Protein AF-A0A4V3BMP7-F1 (afdb_monomer_lite)

Foldseek 3Di:
DPPVLLVVLVVLLVVLCVVVDPVLLVVLQVLLVVLVPDPHRPAQFRKHWDFDQDPVRDTDIDIDGDGGPDPVCPPDPVSVSVNSNVSSVVSVVVVVVVVVD

pLDDT: mean 71.98, std 8.82, range [37.59, 83.0]

Radius of gyration: 14.03 Å; chains: 1; bounding box: 37×36×32 Å

Structure (mmCIF, N/CA/C/O backbone):
data_AF-A0A4V3BMP7-F1
#
_entry.id   AF-A0A4V3BMP7-F1
#
loop_
_atom_site.group_PDB
_atom_site.id
_atom_site.type_symbol
_atom_site.label_atom_id
_atom_site.label_alt_id
_atom_site.label_comp_id
_atom_site.label_asym_id
_atom_site.label_entity_id
_atom_site.label_seq_id
_atom_site.pdbx_PDB_ins_code
_atom_site.Cartn_x
_atom_site.Cartn_y
_atom_site.Cartn_z
_atom_site.occupancy
_atom_site.B_iso_or_equiv
_atom_site.auth_seq_id
_atom_site.auth_comp_id
_atom_site.auth_asym_id
_atom_site.auth_atom_id
_atom_site.pdbx_PDB_model_num
ATOM 1 N N . MET A 1 1 ? 19.133 -15.628 3.210 1.00 37.59 1 MET A N 1
ATOM 2 C CA . MET A 1 1 ? 18.661 -15.048 4.480 1.00 37.59 1 MET A CA 1
ATOM 3 C C . MET A 1 1 ? 18.394 -13.568 4.221 1.00 37.59 1 MET A C 1
ATOM 5 O O . MET A 1 1 ? 19.324 -12.790 4.269 1.00 37.59 1 MET A O 1
ATOM 9 N N . PHE A 1 2 ? 17.183 -13.221 3.769 1.00 40.72 2 PHE A N 1
ATOM 10 C CA . PHE A 1 2 ? 16.733 -11.848 3.443 1.00 40.72 2 PHE A CA 1
ATOM 11 C C . PHE A 1 2 ? 15.202 -11.788 3.596 1.00 40.72 2 PHE A C 1
ATOM 13 O O . PHE A 1 2 ? 14.479 -11.475 2.656 1.00 40.72 2 PHE A O 1
ATOM 20 N N . THR A 1 3 ? 14.696 -12.246 4.740 1.00 49.84 3 THR A N 1
ATOM 21 C CA . THR A 1 3 ? 13.250 -12.285 5.024 1.00 49.84 3 THR A CA 1
ATOM 22 C C . THR A 1 3 ? 12.817 -11.207 6.021 1.00 49.84 3 THR A C 1
ATOM 24 O O . THR A 1 3 ? 11.648 -10.865 6.030 1.00 49.84 3 THR A O 1
ATOM 27 N N . GLY A 1 4 ? 13.747 -10.591 6.767 1.00 55.72 4 GLY A N 1
ATOM 28 C CA . GLY A 1 4 ? 13.427 -9.582 7.791 1.00 55.72 4 GLY A CA 1
ATOM 29 C C . GLY A 1 4 ? 12.739 -8.322 7.253 1.00 55.72 4 GLY A C 1
ATOM 30 O O . GLY A 1 4 ? 11.652 -7.992 7.704 1.00 55.72 4 GLY A O 1
ATOM 31 N N . ASP A 1 5 ? 13.305 -7.670 6.230 1.00 61.34 5 ASP A N 1
ATOM 32 C CA . ASP A 1 5 ? 12.776 -6.387 5.729 1.00 61.34 5 ASP A CA 1
ATOM 33 C C . ASP A 1 5 ? 11.354 -6.471 5.156 1.00 61.34 5 ASP A C 1
ATOM 35 O O . ASP A 1 5 ? 10.583 -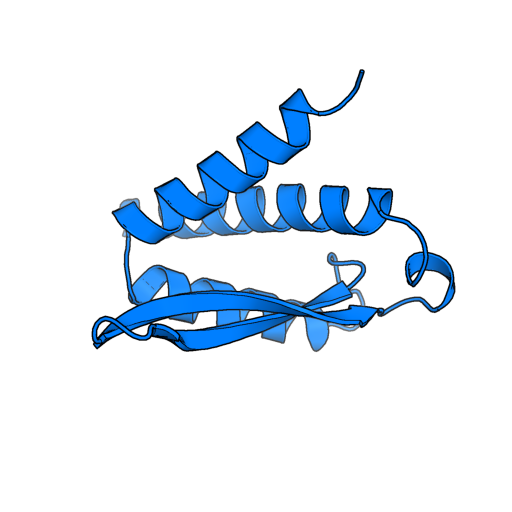5.517 5.225 1.00 61.34 5 ASP A O 1
ATOM 39 N N . ILE A 1 6 ? 10.985 -7.601 4.552 1.00 61.81 6 ILE A N 1
ATOM 40 C CA . ILE A 1 6 ? 9.663 -7.757 3.931 1.00 61.81 6 ILE A CA 1
ATOM 41 C C . ILE A 1 6 ? 8.617 -7.991 5.011 1.00 61.81 6 ILE A C 1
ATOM 43 O O . ILE A 1 6 ? 7.559 -7.367 4.981 1.00 61.81 6 ILE A O 1
ATOM 47 N N . ASP A 1 7 ? 8.924 -8.871 5.964 1.00 68.31 7 ASP A N 1
ATOM 48 C CA . ASP A 1 7 ? 8.030 -9.186 7.071 1.00 68.31 7 ASP A CA 1
ATOM 49 C C . ASP A 1 7 ? 7.780 -7.939 7.938 1.00 68.31 7 ASP A C 1
ATOM 51 O O . ASP A 1 7 ? 6.631 -7.667 8.287 1.00 68.31 7 ASP A O 1
ATOM 55 N N . ASP A 1 8 ? 8.804 -7.113 8.180 1.00 72.81 8 ASP A N 1
ATOM 56 C CA . ASP A 1 8 ? 8.670 -5.852 8.922 1.00 72.81 8 ASP A CA 1
ATOM 57 C C . ASP A 1 8 ? 7.829 -4.806 8.172 1.00 72.81 8 ASP A C 1
ATOM 59 O O . ASP A 1 8 ? 6.985 -4.132 8.775 1.00 72.81 8 ASP A O 1
ATOM 63 N N . ASN A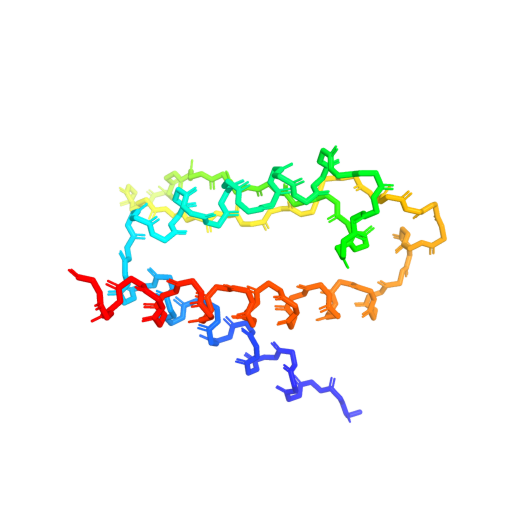 1 9 ? 7.988 -4.692 6.849 1.00 69.88 9 ASN A N 1
ATOM 64 C CA . ASN A 1 9 ? 7.179 -3.781 6.034 1.00 69.88 9 ASN A CA 1
ATOM 65 C C . ASN A 1 9 ? 5.720 -4.241 5.933 1.00 69.88 9 ASN A C 1
ATOM 67 O O . ASN A 1 9 ? 4.808 -3.429 6.092 1.00 69.88 9 ASN A O 1
ATOM 71 N N . ILE A 1 10 ? 5.477 -5.543 5.749 1.00 71.25 10 ILE A N 1
ATOM 72 C CA . ILE A 1 10 ? 4.125 -6.117 5.779 1.00 71.25 10 ILE A CA 1
ATOM 73 C C . ILE A 1 10 ? 3.492 -5.877 7.149 1.00 71.25 10 ILE A C 1
ATOM 75 O O . ILE A 1 10 ? 2.350 -5.421 7.228 1.00 71.25 10 ILE A O 1
ATOM 79 N N . PHE A 1 11 ? 4.225 -6.145 8.230 1.00 74.94 11 PHE A N 1
ATOM 80 C CA . PHE A 1 11 ? 3.736 -5.936 9.588 1.00 74.94 11 PHE A CA 1
ATOM 81 C C . PHE A 1 11 ? 3.382 -4.470 9.836 1.00 74.94 11 PHE A C 1
ATOM 83 O O . PHE A 1 11 ? 2.329 -4.167 10.397 1.00 74.94 11 PHE A O 1
ATOM 90 N N . THR A 1 12 ? 4.223 -3.553 9.366 1.00 75.56 12 THR A N 1
ATOM 91 C CA . THR A 1 12 ? 4.004 -2.109 9.463 1.00 75.56 12 THR A CA 1
ATOM 92 C C . THR A 1 12 ? 2.768 -1.669 8.685 1.00 75.56 12 THR A C 1
ATOM 94 O O . THR A 1 12 ? 1.929 -0.941 9.225 1.00 75.56 12 THR A O 1
ATOM 97 N N . LEU A 1 13 ? 2.609 -2.153 7.454 1.00 73.31 13 LEU A N 1
ATOM 98 C CA . LEU A 1 13 ? 1.464 -1.851 6.603 1.00 73.31 13 LEU A CA 1
ATOM 99 C C . LEU A 1 13 ? 0.169 -2.352 7.250 1.00 73.31 13 LEU A C 1
ATOM 101 O O . LEU A 1 13 ? -0.767 -1.576 7.431 1.00 73.31 13 LEU A O 1
ATOM 105 N N . VAL A 1 14 ? 0.151 -3.604 7.718 1.00 74.19 14 VAL A N 1
ATOM 106 C CA . VAL A 1 14 ? -0.986 -4.209 8.430 1.00 74.19 14 VAL A CA 1
ATOM 107 C C . VAL A 1 14 ? -1.303 -3.453 9.720 1.00 74.19 14 VAL A C 1
ATOM 109 O O . VAL A 1 14 ? -2.456 -3.099 9.958 1.00 74.19 14 VAL A O 1
ATOM 112 N N . LYS A 1 15 ? -0.301 -3.153 10.550 1.00 76.06 15 LYS A N 1
ATOM 113 C CA . LYS A 1 15 ? -0.485 -2.434 11.818 1.00 76.06 15 LYS A CA 1
ATOM 114 C C . LYS A 1 15 ? -1.069 -1.040 11.600 1.00 76.06 15 LYS A C 1
ATOM 116 O O . LYS A 1 15 ? -1.974 -0.637 12.328 1.00 76.06 15 LYS A O 1
ATOM 121 N N . THR A 1 16 ? -0.583 -0.324 10.590 1.00 69.75 16 THR A N 1
ATOM 122 C CA . THR A 1 16 ? -1.075 1.013 10.231 1.00 69.75 16 THR A CA 1
ATOM 123 C C . THR A 1 16 ? -2.515 0.935 9.723 1.00 69.75 16 THR A C 1
ATOM 125 O O . THR A 1 16 ? -3.366 1.727 10.129 1.00 69.75 16 THR A O 1
ATOM 128 N N . PHE A 1 17 ? -2.820 -0.090 8.926 1.00 71.94 17 PHE A N 1
ATOM 129 C CA . PHE A 1 17 ? -4.171 -0.382 8.462 1.00 71.94 17 PHE A CA 1
ATOM 130 C C . PHE A 1 17 ? -5.150 -0.632 9.614 1.00 71.94 17 PHE A C 1
ATOM 132 O O . PHE A 1 17 ? -6.236 -0.057 9.646 1.00 71.94 17 PHE A O 1
ATOM 139 N N . TYR A 1 18 ? -4.755 -1.447 10.595 1.00 71.12 18 TYR A N 1
ATOM 140 C CA . TYR A 1 18 ? -5.572 -1.725 11.778 1.00 71.12 18 TYR A CA 1
ATOM 141 C C . TYR A 1 18 ? -5.746 -0.503 12.682 1.00 71.12 18 TYR A C 1
ATOM 143 O O . TYR A 1 18 ? -6.827 -0.307 13.232 1.00 71.12 18 TYR A O 1
ATOM 151 N N . ALA A 1 19 ? -4.711 0.325 12.837 1.00 69.75 19 ALA A N 1
ATOM 152 C CA . ALA A 1 19 ? -4.758 1.493 13.714 1.00 69.75 19 ALA A CA 1
ATOM 153 C C . ALA A 1 19 ? -5.701 2.594 13.204 1.00 69.75 19 ALA A C 1
ATOM 155 O O . ALA A 1 19 ? -6.268 3.336 14.002 1.00 69.75 19 ALA A O 1
ATOM 156 N N . CYS A 1 20 ? -5.846 2.728 11.886 1.00 65.56 20 CYS A N 1
ATOM 157 C CA . CYS A 1 20 ? -6.574 3.835 11.264 1.00 65.56 20 CYS A CA 1
ATOM 158 C C . CYS A 1 20 ? -7.841 3.389 10.497 1.00 65.56 20 CYS A C 1
ATOM 160 O O . CYS A 1 20 ? -8.695 4.214 10.155 1.00 65.56 20 CYS A O 1
ATOM 162 N N . GLY A 1 21 ? -8.027 2.080 10.303 1.00 69.62 21 GLY A N 1
ATOM 163 C CA . GLY A 1 21 ? -9.276 1.469 9.859 1.00 69.62 21 GLY A CA 1
ATOM 164 C C . GLY A 1 21 ? -9.693 1.853 8.436 1.00 69.62 21 GLY A C 1
ATOM 165 O O . GLY A 1 21 ? -8.878 1.994 7.528 1.00 69.62 21 GLY A O 1
ATOM 166 N N . PHE A 1 22 ? -11.002 2.019 8.229 1.00 68.12 22 PHE A N 1
ATOM 167 C CA . PHE A 1 22 ? -11.606 2.202 6.900 1.00 68.12 22 PHE A CA 1
ATOM 168 C C . PHE A 1 22 ? -11.118 3.457 6.151 1.00 68.12 22 PHE A C 1
ATOM 170 O O . PHE A 1 22 ? -11.127 3.491 4.923 1.00 68.12 22 PHE A O 1
ATOM 177 N N . ARG A 1 23 ? -10.669 4.493 6.872 1.00 70.94 23 ARG A N 1
ATOM 178 C CA . ARG A 1 23 ? -10.131 5.721 6.260 1.00 70.94 23 ARG A CA 1
ATOM 179 C C . ARG A 1 23 ? -8.817 5.446 5.535 1.00 70.94 23 ARG A C 1
ATOM 181 O O . ARG A 1 23 ? -8.623 5.911 4.420 1.00 70.94 23 ARG A O 1
ATOM 188 N N . THR A 1 24 ? -7.968 4.616 6.127 1.00 72.44 24 THR A N 1
ATOM 189 C CA . THR A 1 24 ? -6.691 4.190 5.545 1.00 72.44 24 THR A CA 1
ATOM 190 C C . THR A 1 24 ? -6.885 3.288 4.344 1.00 72.44 24 THR A C 1
ATOM 192 O O . THR A 1 24 ? -6.113 3.382 3.398 1.00 72.44 24 THR A O 1
ATOM 195 N N . PHE A 1 25 ? -7.948 2.477 4.340 1.00 74.62 25 PHE A N 1
ATOM 196 C CA . PHE A 1 25 ? -8.341 1.713 3.158 1.00 74.62 25 PHE A CA 1
ATOM 197 C C . PHE A 1 25 ? -8.624 2.636 1.973 1.00 74.62 25 PHE A C 1
ATOM 199 O O . PHE A 1 25 ? -8.002 2.489 0.925 1.00 74.62 25 PHE A O 1
ATOM 206 N N . ALA A 1 26 ? -9.520 3.609 2.156 1.00 76.50 26 ALA A N 1
ATOM 207 C CA . ALA A 1 26 ? -9.901 4.526 1.088 1.00 76.50 26 ALA A CA 1
ATOM 208 C C . ALA A 1 26 ? -8.711 5.374 0.610 1.00 76.50 26 ALA A C 1
ATOM 210 O O . ALA A 1 26 ? -8.547 5.583 -0.590 1.00 76.50 26 ALA A O 1
ATOM 211 N N . SER A 1 27 ? -7.851 5.818 1.532 1.00 78.12 27 SER A N 1
ATOM 212 C CA . SER A 1 27 ? -6.631 6.553 1.191 1.00 78.12 27 SER A CA 1
ATOM 213 C C . SER A 1 27 ? -5.628 5.704 0.413 1.00 78.12 27 SER A C 1
ATOM 215 O O . SER A 1 27 ? -5.111 6.171 -0.595 1.00 78.12 27 SER A O 1
ATOM 217 N N . LEU A 1 28 ? -5.365 4.463 0.835 1.00 78.31 28 LEU A N 1
ATOM 218 C CA . LEU A 1 28 ? -4.431 3.574 0.139 1.00 78.31 28 LEU A CA 1
ATOM 219 C C . LEU A 1 28 ? -4.960 3.209 -1.254 1.00 78.31 28 LEU A C 1
ATOM 221 O O . LEU A 1 28 ? -4.210 3.243 -2.220 1.00 78.31 28 LEU A O 1
ATOM 225 N N . GLU A 1 29 ? -6.254 2.902 -1.376 1.00 80.88 29 GLU A N 1
ATOM 226 C CA . GLU A 1 29 ? -6.886 2.633 -2.672 1.00 80.88 29 GLU A CA 1
ATOM 227 C C . GLU A 1 29 ? -6.784 3.845 -3.609 1.00 80.88 29 GLU A C 1
ATOM 229 O O . GLU A 1 29 ? -6.483 3.690 -4.793 1.00 80.88 29 GLU A O 1
ATOM 234 N N . LYS A 1 30 ? -6.999 5.052 -3.074 1.00 81.75 30 LYS A N 1
ATOM 235 C CA . LYS A 1 30 ? -6.858 6.299 -3.823 1.00 81.75 30 LYS A CA 1
ATOM 236 C C . LYS A 1 30 ? -5.413 6.531 -4.270 1.00 81.75 30 LYS A C 1
ATOM 238 O O . LYS A 1 30 ? -5.210 6.761 -5.453 1.00 81.75 30 LYS A O 1
ATOM 243 N N . LEU A 1 31 ? -4.437 6.406 -3.369 1.00 80.00 31 LEU A N 1
ATOM 244 C CA . LEU A 1 31 ? -3.009 6.575 -3.678 1.00 80.00 31 LEU A CA 1
ATOM 245 C C . LEU A 1 31 ? -2.554 5.612 -4.771 1.00 80.00 31 LEU A C 1
ATOM 247 O O . LEU A 1 31 ? -1.924 6.015 -5.737 1.00 80.00 31 LEU A O 1
ATOM 251 N N . VAL A 1 32 ? -2.928 4.343 -4.640 1.00 81.44 32 VAL A N 1
ATOM 252 C CA . VAL A 1 32 ? -2.601 3.308 -5.620 1.00 81.44 32 VAL A CA 1
ATOM 253 C C . VAL A 1 32 ? -3.229 3.598 -6.985 1.00 81.44 32 VAL A C 1
ATOM 255 O O . VAL A 1 32 ? -2.621 3.317 -8.015 1.00 81.44 32 VAL A O 1
ATOM 258 N N . ARG A 1 33 ? -4.450 4.144 -7.012 1.00 81.31 33 ARG A N 1
ATOM 259 C CA . ARG A 1 33 ? -5.112 4.538 -8.260 1.00 81.31 33 ARG A CA 1
ATOM 260 C C . ARG A 1 33 ? -4.445 5.757 -8.890 1.00 81.31 33 ARG A C 1
ATOM 262 O O . ARG A 1 33 ? -4.188 5.732 -10.085 1.00 81.31 33 ARG A O 1
ATOM 269 N N . GLU A 1 34 ? -4.167 6.788 -8.097 1.00 81.56 34 GLU A N 1
ATOM 270 C CA . GLU A 1 34 ? -3.491 8.008 -8.552 1.00 81.56 34 GLU A CA 1
ATOM 271 C C . GLU A 1 34 ? -2.094 7.696 -9.099 1.00 81.56 34 GLU A C 1
ATOM 273 O O . GLU A 1 34 ? -1.725 8.209 -10.152 1.00 81.56 34 GLU A O 1
ATOM 278 N N . ASP A 1 35 ? -1.361 6.795 -8.443 1.00 79.75 35 ASP A N 1
ATOM 279 C CA . ASP A 1 35 ? -0.071 6.308 -8.927 1.00 79.75 35 ASP A CA 1
ATOM 280 C C . ASP A 1 35 ? -0.216 5.542 -10.250 1.00 79.75 35 ASP A C 1
ATOM 282 O O . ASP A 1 35 ? 0.471 5.842 -11.223 1.00 79.75 35 ASP A O 1
ATOM 286 N N . ALA A 1 36 ? -1.184 4.625 -10.341 1.00 77.94 36 ALA A N 1
ATOM 287 C CA . ALA A 1 36 ? -1.422 3.851 -11.558 1.00 77.94 36 ALA A CA 1
ATOM 288 C C . ALA A 1 36 ? -1.887 4.701 -12.759 1.00 77.94 36 ALA A C 1
ATOM 290 O O . ALA 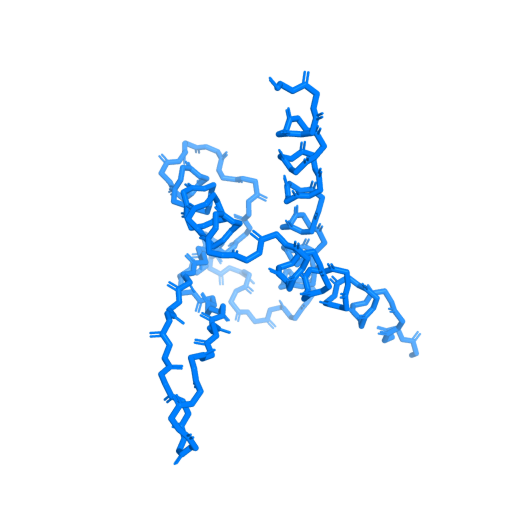A 1 36 ? -1.665 4.308 -13.908 1.00 77.94 36 ALA A O 1
ATOM 291 N N . GLU A 1 37 ? -2.556 5.829 -12.506 1.00 80.50 37 GLU A N 1
ATOM 292 C CA . GLU A 1 37 ? -2.994 6.803 -13.515 1.00 80.50 37 GLU A CA 1
ATOM 293 C C . GLU A 1 37 ? -1.911 7.846 -13.848 1.00 80.50 37 GLU A C 1
ATOM 295 O O . GLU A 1 37 ? -2.041 8.575 -14.837 1.00 80.50 37 GLU A O 1
ATOM 300 N N . SER A 1 38 ? -0.830 7.908 -13.065 1.00 77.88 38 SER A N 1
ATOM 301 C CA . SER A 1 38 ? 0.296 8.809 -13.296 1.00 77.88 38 SER A CA 1
ATOM 302 C C . SER A 1 38 ? 1.068 8.443 -14.565 1.00 77.88 38 SER A C 1
ATOM 304 O O . SER A 1 38 ? 1.217 7.280 -14.945 1.00 77.88 38 SER A O 1
ATOM 306 N N . VAL A 1 39 ? 1.623 9.466 -15.221 1.00 74.44 39 VAL A N 1
ATOM 307 C CA . VAL A 1 39 ? 2.518 9.302 -16.381 1.00 74.44 39 VAL A CA 1
ATOM 308 C C . VAL A 1 39 ? 3.834 8.628 -15.970 1.00 74.44 39 VAL A C 1
ATOM 310 O O . VAL A 1 39 ? 4.454 7.931 -16.774 1.00 74.44 39 VAL A O 1
ATOM 313 N N . SER A 1 40 ? 4.241 8.811 -14.712 1.00 75.06 40 SER A N 1
ATOM 314 C CA . SER A 1 40 ? 5.389 8.161 -14.083 1.00 75.06 40 SER A CA 1
ATOM 315 C C . SER A 1 40 ? 4.932 7.523 -12.765 1.00 75.06 40 SER A C 1
ATOM 317 O O . SER A 1 40 ? 4.933 8.219 -11.749 1.00 75.06 40 SER A O 1
ATOM 319 N N . PRO A 1 41 ? 4.481 6.256 -12.783 1.00 72.12 41 PRO A N 1
ATOM 320 C CA . PRO A 1 41 ? 4.122 5.540 -11.563 1.00 72.12 41 PRO A CA 1
ATOM 321 C C . PRO A 1 41 ? 5.383 5.253 -10.739 1.00 72.12 41 PRO A C 1
ATOM 323 O O . PRO A 1 41 ? 6.389 4.785 -11.286 1.00 72.12 41 PRO A O 1
ATOM 326 N N . ASP A 1 42 ? 5.321 5.527 -9.439 1.00 77.06 42 ASP A N 1
ATOM 327 C CA . ASP A 1 42 ? 6.366 5.168 -8.479 1.00 77.06 42 ASP A CA 1
ATOM 328 C C . ASP A 1 42 ? 6.316 3.663 -8.165 1.00 77.06 42 ASP A C 1
ATOM 330 O O . ASP A 1 42 ? 7.349 3.049 -7.875 1.00 77.06 42 ASP A O 1
ATOM 334 N N . LEU A 1 43 ? 5.135 3.037 -8.274 1.00 77.81 43 LEU A N 1
ATOM 335 C CA . LEU A 1 43 ? 4.961 1.598 -8.090 1.00 77.81 43 LEU A CA 1
ATOM 336 C C . LEU A 1 43 ? 5.228 0.833 -9.391 1.00 77.81 43 LEU A C 1
ATOM 338 O O . LEU A 1 43 ? 4.771 1.171 -10.485 1.00 77.81 43 LEU A O 1
ATOM 342 N N . LEU A 1 44 ? 5.943 -0.286 -9.274 1.00 74.06 44 LEU A N 1
ATOM 343 C CA . LEU A 1 44 ? 6.259 -1.142 -10.420 1.00 74.06 44 LEU A CA 1
ATOM 344 C C . LEU A 1 44 ? 5.057 -2.002 -10.839 1.00 74.06 44 LEU A C 1
ATOM 346 O O . LEU A 1 44 ? 4.975 -2.470 -11.985 1.00 74.06 44 LEU A O 1
ATOM 350 N N . TRP A 1 45 ? 4.123 -2.221 -9.915 1.00 74.81 45 TRP A N 1
ATOM 351 C CA . TRP A 1 45 ? 2.876 -2.940 -10.121 1.00 74.81 45 TRP A CA 1
ATOM 352 C C . TRP A 1 45 ? 1.673 -2.049 -9.846 1.00 74.81 45 TRP A C 1
ATOM 354 O O . TRP A 1 45 ? 1.641 -1.300 -8.881 1.00 74.81 45 TRP A O 1
ATOM 364 N N . GLY A 1 46 ? 0.625 -2.213 -10.648 1.00 78.38 46 GLY A N 1
ATOM 365 C CA . GLY A 1 46 ? -0.693 -1.725 -10.288 1.00 78.38 46 GLY A CA 1
ATOM 366 C C . GLY A 1 46 ? -1.213 -2.548 -9.118 1.00 78.38 46 GLY A C 1
ATOM 367 O O . GLY A 1 46 ? -1.272 -3.780 -9.194 1.00 78.38 46 GLY A O 1
ATOM 368 N N . TRP A 1 47 ? -1.622 -1.889 -8.046 1.00 79.94 47 TRP A N 1
ATOM 369 C CA . TRP A 1 47 ? -2.209 -2.543 -6.884 1.00 79.94 47 TRP A CA 1
ATOM 370 C C . TRP A 1 47 ? -3.731 -2.353 -6.878 1.00 79.94 47 TRP A C 1
ATOM 372 O O . TRP A 1 47 ? -4.281 -1.456 -7.509 1.00 79.94 47 TRP A O 1
ATO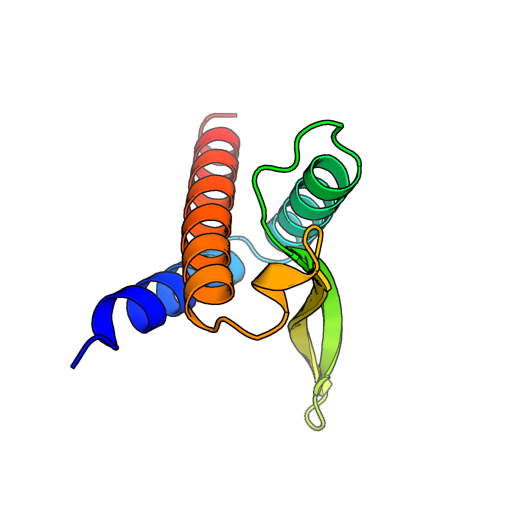M 382 N N . SER A 1 48 ? -4.454 -3.246 -6.219 1.00 78.94 48 SER A N 1
ATOM 383 C CA . SER A 1 48 ? -5.893 -3.116 -6.014 1.00 78.94 48 SER A CA 1
ATOM 384 C C . SER A 1 48 ? -6.248 -3.639 -4.639 1.00 78.94 48 SER A C 1
ATOM 386 O O . SER A 1 48 ? -5.828 -4.728 -4.240 1.00 78.94 48 SER A O 1
ATOM 388 N N . LEU A 1 49 ? -7.019 -2.843 -3.911 1.00 80.69 49 LEU A N 1
ATOM 389 C CA . LEU A 1 49 ? -7.480 -3.160 -2.575 1.00 80.69 49 LEU A CA 1
ATOM 390 C C . LEU A 1 49 ? -8.915 -3.672 -2.677 1.00 80.69 49 LEU A C 1
ATOM 392 O O . LEU A 1 49 ? -9.813 -2.960 -3.113 1.00 80.69 49 LEU A O 1
ATOM 396 N N . THR A 1 50 ? -9.142 -4.930 -2.315 1.00 77.88 50 THR A N 1
ATOM 397 C CA . THR A 1 50 ? -10.479 -5.529 -2.314 1.00 77.88 50 THR A CA 1
ATOM 398 C C . THR A 1 50 ? -10.885 -5.848 -0.887 1.00 77.88 50 THR A C 1
ATOM 400 O O . THR A 1 50 ? -10.212 -6.619 -0.205 1.00 77.88 50 THR A O 1
ATOM 403 N N . ALA A 1 51 ? -12.004 -5.291 -0.434 1.00 76.50 51 ALA A N 1
ATOM 404 C CA . ALA A 1 51 ? -12.615 -5.695 0.823 1.00 76.50 51 ALA A CA 1
ATOM 405 C C . ALA A 1 51 ? -13.417 -6.988 0.594 1.00 76.50 51 ALA A C 1
ATOM 407 O O . ALA A 1 51 ? -14.315 -7.032 -0.246 1.00 76.50 51 ALA A O 1
ATOM 408 N N . THR A 1 52 ? -13.071 -8.059 1.302 1.00 77.44 52 THR A N 1
ATOM 409 C CA . THR A 1 52 ? -13.721 -9.370 1.185 1.00 77.44 52 THR A CA 1
ATOM 410 C C . THR A 1 52 ? -14.060 -9.909 2.563 1.00 77.44 52 THR A C 1
ATOM 412 O O . THR A 1 52 ? -13.200 -9.949 3.442 1.00 77.44 52 THR A O 1
ATOM 415 N N . PHE A 1 53 ? -15.286 -10.383 2.753 1.00 77.12 53 PHE A N 1
ATOM 416 C CA . PHE A 1 53 ? -15.655 -11.080 3.981 1.00 77.12 53 PHE A CA 1
ATOM 417 C C . PHE A 1 53 ? -15.026 -12.474 4.010 1.00 77.12 53 PHE A C 1
ATOM 419 O O . PHE A 1 53 ? -15.036 -13.189 3.007 1.00 77.12 53 PHE A O 1
ATOM 426 N N . ASN A 1 54 ? -14.469 -12.858 5.157 1.00 79.06 54 ASN A N 1
ATOM 427 C CA . ASN A 1 54 ? -14.012 -14.226 5.373 1.00 79.06 54 ASN A CA 1
ATOM 428 C C . ASN A 1 54 ? -15.192 -15.154 5.720 1.00 79.06 54 ASN A C 1
ATOM 430 O O . ASN A 1 54 ? -16.320 -14.710 5.942 1.00 79.06 54 ASN A O 1
ATOM 434 N N . SER A 1 55 ? -14.928 -16.460 5.807 1.00 78.19 55 SER A N 1
ATOM 435 C CA . SER A 1 55 ? -15.929 -17.477 6.172 1.00 78.19 55 SER A CA 1
ATOM 436 C C . SER A 1 55 ? -16.537 -17.286 7.567 1.00 78.19 55 SER A C 1
ATOM 438 O O . SER A 1 55 ? -17.554 -17.893 7.879 1.00 78.19 55 SER A O 1
ATOM 440 N N . SER A 1 56 ? -15.922 -16.451 8.405 1.00 83.00 56 SER A N 1
ATOM 441 C CA . SER A 1 56 ? -16.390 -16.097 9.746 1.00 83.00 56 SER A CA 1
ATOM 442 C C . SER A 1 56 ? -17.189 -14.786 9.772 1.00 83.00 56 SER A C 1
ATOM 444 O O . SER A 1 56 ? -17.521 -14.309 10.852 1.00 83.00 56 SER A O 1
ATOM 446 N N . GLY A 1 57 ? -17.484 -14.182 8.614 1.00 70.50 57 GLY A N 1
ATOM 447 C CA . GLY A 1 57 ? -18.232 -12.924 8.518 1.00 70.50 57 GLY A CA 1
ATOM 448 C C . GLY A 1 57 ? -17.436 -11.680 8.927 1.00 70.50 57 GLY A C 1
ATOM 449 O O . GLY A 1 57 ? -18.008 -10.602 9.063 1.00 70.50 57 GLY A O 1
ATOM 450 N N . VAL A 1 58 ? -16.119 -11.801 9.110 1.00 77.06 58 VAL A N 1
ATOM 451 C CA . VAL A 1 58 ? -15.232 -10.671 9.402 1.00 77.06 58 VAL A CA 1
ATOM 452 C C . VAL A 1 58 ? -14.773 -10.054 8.087 1.00 77.06 58 VAL A C 1
ATOM 454 O O . VAL A 1 58 ? -14.330 -10.759 7.176 1.00 77.06 58 VAL A O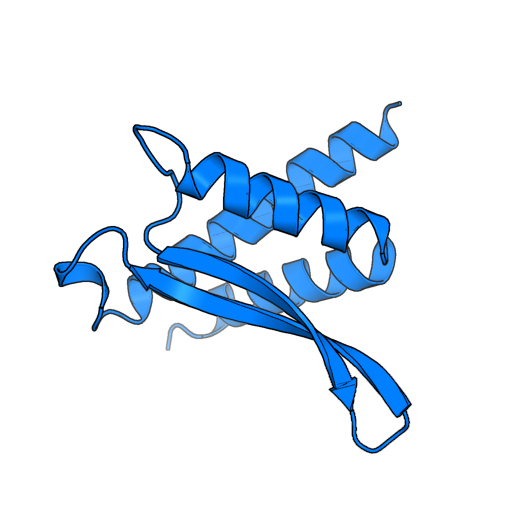 1
ATOM 457 N N . LEU A 1 59 ? -14.872 -8.729 7.989 1.00 72.38 59 LEU A N 1
ATOM 458 C CA . LEU A 1 59 ? -14.377 -7.982 6.841 1.00 72.38 59 LEU A CA 1
ATOM 459 C C . LEU A 1 59 ? -12.845 -8.031 6.817 1.00 72.38 59 LEU A C 1
ATOM 461 O O . LEU A 1 59 ? -12.183 -7.466 7.684 1.00 72.38 59 LEU A O 1
ATOM 465 N N . GLY A 1 60 ? -12.293 -8.725 5.827 1.00 73.25 60 GLY A N 1
ATOM 466 C CA . GLY A 1 60 ? -10.872 -8.730 5.521 1.00 73.25 60 GLY A CA 1
ATOM 467 C C . GLY A 1 60 ? -10.570 -7.790 4.362 1.00 73.25 60 GLY A C 1
ATOM 468 O O . GLY A 1 60 ? -11.395 -7.582 3.474 1.00 73.25 60 GLY A O 1
ATOM 469 N N . PHE A 1 61 ? -9.364 -7.243 4.345 1.00 72.81 61 PHE A N 1
ATOM 470 C CA . PHE A 1 61 ? -8.884 -6.428 3.238 1.00 72.81 61 PHE A CA 1
ATOM 471 C C . PHE A 1 61 ? -7.764 -7.180 2.535 1.00 72.81 61 PHE A C 1
ATOM 473 O O . PHE A 1 61 ? -6.821 -7.644 3.173 1.00 72.81 61 PHE A O 1
ATOM 480 N N . VAL A 1 62 ? -7.895 -7.337 1.222 1.00 75.50 62 VAL A N 1
ATOM 481 C CA . VAL A 1 62 ? -6.933 -8.055 0.394 1.00 75.50 62 VAL A CA 1
ATOM 482 C C . VAL A 1 62 ? -6.298 -7.068 -0.563 1.00 75.50 62 VAL A C 1
ATOM 484 O O . VAL A 1 62 ? -6.966 -6.510 -1.431 1.00 75.50 62 VAL A O 1
ATOM 487 N N . LEU A 1 63 ? -4.994 -6.885 -0.415 1.00 78.62 63 LEU A N 1
ATOM 488 C CA . LEU A 1 63 ? -4.171 -6.151 -1.359 1.00 78.62 63 LEU A CA 1
ATOM 489 C C . LEU A 1 63 ? -3.704 -7.124 -2.454 1.00 78.62 63 LEU A C 1
ATOM 491 O O . LEU A 1 63 ? -3.013 -8.101 -2.166 1.00 78.62 63 LEU A O 1
ATOM 495 N N . ARG A 1 64 ? -4.110 -6.894 -3.707 1.00 78.19 64 ARG A N 1
ATOM 496 C CA . ARG A 1 64 ? -3.705 -7.699 -4.870 1.00 78.19 64 ARG A CA 1
ATOM 497 C C . ARG A 1 64 ? -2.895 -6.860 -5.841 1.00 78.19 64 ARG A C 1
ATOM 499 O O . ARG A 1 64 ? -3.339 -5.796 -6.258 1.00 78.19 64 ARG A O 1
ATOM 506 N N . ALA A 1 65 ? -1.761 -7.392 -6.274 1.00 75.25 65 ALA A N 1
ATOM 507 C CA . ALA A 1 65 ? -1.090 -6.890 -7.461 1.00 75.25 65 ALA A CA 1
ATOM 508 C C . ALA A 1 65 ? -1.917 -7.293 -8.695 1.00 75.25 65 ALA A C 1
ATOM 510 O O . ALA A 1 65 ? -2.273 -8.462 -8.857 1.00 75.25 65 ALA A O 1
ATOM 511 N N . THR A 1 66 ? -2.273 -6.328 -9.537 1.00 74.00 66 THR A N 1
ATOM 512 C CA . THR A 1 66 ? -3.128 -6.529 -10.712 1.00 74.00 66 THR A CA 1
ATOM 513 C C . THR A 1 66 ? -2.298 -6.630 -11.983 1.00 74.00 66 THR A C 1
ATOM 515 O O . THR A 1 66 ? -2.151 -7.715 -12.547 1.00 74.00 66 THR A O 1
ATOM 518 N N . LYS A 1 67 ? -1.741 -5.511 -12.450 1.00 70.25 67 LYS A N 1
ATOM 519 C CA . LYS A 1 67 ? -1.039 -5.424 -13.728 1.00 70.25 67 LYS A CA 1
ATOM 520 C C . LYS A 1 67 ? 0.341 -4.808 -13.512 1.00 70.25 67 LYS A C 1
ATOM 522 O O . LYS A 1 67 ? 0.414 -3.687 -13.028 1.00 70.25 67 LYS A O 1
ATOM 527 N N . PRO A 1 68 ? 1.435 -5.502 -13.858 1.00 67.00 68 PRO A N 1
ATOM 528 C CA . PRO A 1 68 ? 2.754 -4.893 -13.784 1.00 67.00 68 PRO A CA 1
ATOM 529 C C . PRO A 1 68 ? 2.849 -3.763 -14.817 1.00 67.00 68 PRO A C 1
ATOM 531 O O . PRO A 1 68 ? 2.483 -3.968 -15.979 1.00 67.00 68 PRO A O 1
ATOM 534 N N . HIS A 1 69 ? 3.345 -2.593 -14.408 1.00 68.31 69 HIS A N 1
ATOM 535 C CA . HIS A 1 69 ? 3.569 -1.459 -15.312 1.00 68.31 69 HIS A CA 1
ATOM 536 C C . HIS A 1 69 ? 4.703 -1.759 -16.307 1.00 68.31 69 HIS A C 1
ATOM 538 O O . HIS A 1 69 ? 4.702 -1.256 -17.428 1.00 68.31 69 HIS A O 1
ATOM 544 N N . CYS A 1 70 ? 5.620 -2.668 -15.949 1.00 65.81 70 CYS A N 1
ATOM 545 C CA . CYS A 1 70 ? 6.683 -3.157 -16.824 1.00 65.81 70 CYS A CA 1
ATOM 546 C C . CYS A 1 70 ? 6.646 -4.688 -16.986 1.00 65.81 70 CYS A C 1
ATOM 548 O O . CYS A 1 70 ? 6.584 -5.442 -16.013 1.00 65.81 70 CYS A O 1
ATOM 550 N N . ALA A 1 71 ? 6.743 -5.177 -18.229 1.00 59.41 71 ALA A N 1
ATOM 551 C CA . ALA A 1 71 ? 6.698 -6.610 -18.547 1.00 59.41 71 ALA A CA 1
ATOM 552 C C . ALA A 1 71 ? 7.838 -7.422 -17.897 1.00 59.41 71 ALA A C 1
ATOM 554 O O . ALA A 1 71 ? 7.651 -8.598 -17.583 1.00 59.41 71 ALA A O 1
ATOM 555 N N . LEU A 1 72 ? 8.993 -6.790 -17.650 1.00 59.62 72 LEU A N 1
ATOM 556 C CA . LEU A 1 72 ? 10.153 -7.410 -16.997 1.00 59.62 72 LEU A CA 1
ATOM 557 C C . LEU A 1 72 ? 9.934 -7.629 -15.490 1.00 59.62 72 LEU A C 1
ATOM 559 O O . LEU A 1 72 ? 10.508 -8.549 -14.909 1.00 59.62 72 LEU A O 1
ATOM 563 N N . CYS A 1 73 ? 9.059 -6.840 -14.861 1.00 59.47 73 CYS A N 1
ATOM 564 C CA . CYS A 1 73 ? 8.751 -6.946 -13.434 1.00 59.47 73 CYS A CA 1
ATOM 565 C C . CYS A 1 73 ? 7.884 -8.172 -13.107 1.00 59.47 73 CYS A C 1
ATOM 567 O O . CYS A 1 73 ? 7.899 -8.636 -11.971 1.00 59.47 73 CYS A O 1
ATOM 569 N N . ARG A 1 74 ? 7.202 -8.764 -14.103 1.00 58.91 74 ARG A N 1
ATOM 570 C CA . ARG A 1 74 ? 6.245 -9.879 -13.949 1.00 58.91 74 ARG A CA 1
ATOM 571 C C . ARG A 1 74 ? 6.795 -11.104 -13.198 1.00 58.91 74 ARG A C 1
ATOM 573 O O . ARG A 1 74 ? 6.013 -11.831 -12.595 1.00 58.91 74 ARG A O 1
ATOM 580 N N . TYR A 1 75 ? 8.107 -11.342 -13.226 1.00 58.28 75 TYR A N 1
ATOM 581 C CA . TYR A 1 75 ? 8.727 -12.546 -12.652 1.00 58.28 75 TYR A CA 1
ATOM 582 C C . TYR A 1 75 ? 9.657 -12.272 -11.458 1.00 58.28 75 TYR A C 1
ATOM 584 O O . TYR A 1 75 ? 10.245 -13.207 -10.915 1.00 58.28 75 TYR A O 1
ATOM 592 N N . SER A 1 76 ? 9.793 -11.016 -11.015 1.00 64.88 76 SER A N 1
ATOM 593 C CA . SER A 1 76 ? 10.716 -10.657 -9.934 1.00 64.88 76 SER A CA 1
ATOM 594 C C . SER A 1 76 ? 9.986 -10.449 -8.609 1.00 64.88 76 SER A C 1
ATOM 596 O O . SER A 1 76 ? 9.318 -9.443 -8.392 1.00 64.88 76 SER A O 1
ATOM 598 N N . ARG A 1 77 ? 10.185 -11.356 -7.645 1.00 67.12 77 ARG A N 1
ATOM 599 C CA . ARG A 1 77 ? 9.708 -11.136 -6.263 1.00 67.12 77 ARG A CA 1
ATOM 600 C C . ARG A 1 77 ? 10.319 -9.887 -5.618 1.00 67.12 77 ARG A C 1
ATOM 602 O O . ARG A 1 77 ? 9.701 -9.297 -4.744 1.00 67.12 77 ARG A O 1
ATOM 609 N N . LYS A 1 78 ? 11.501 -9.450 -6.068 1.00 71.25 78 LYS A N 1
ATOM 610 C CA . LYS A 1 78 ? 12.165 -8.253 -5.533 1.00 71.25 78 LYS A CA 1
ATOM 611 C C . LYS A 1 78 ? 11.400 -6.966 -5.842 1.00 71.25 78 LYS A C 1
ATOM 613 O O . LYS A 1 78 ? 11.424 -6.063 -5.021 1.00 71.25 78 LYS A O 1
ATOM 618 N N . THR A 1 79 ? 10.704 -6.897 -6.981 1.00 73.38 79 THR A N 1
ATOM 619 C CA . THR A 1 79 ? 9.909 -5.708 -7.335 1.00 73.38 79 THR A CA 1
ATOM 620 C C . THR A 1 79 ? 8.654 -5.594 -6.480 1.00 73.38 79 THR A C 1
ATOM 622 O O . THR A 1 79 ? 8.295 -4.499 -6.088 1.00 73.38 79 THR A O 1
ATOM 625 N N . LEU A 1 80 ? 8.037 -6.725 -6.114 1.00 71.00 80 LEU A N 1
ATOM 626 C CA . LEU A 1 80 ? 6.901 -6.724 -5.186 1.00 71.00 80 LEU A CA 1
ATOM 627 C C . LEU A 1 80 ? 7.314 -6.261 -3.786 1.00 71.00 80 LEU A C 1
ATOM 629 O O . LEU A 1 80 ? 6.561 -5.560 -3.128 1.00 71.00 80 LEU A O 1
ATOM 633 N N . ASN A 1 81 ? 8.512 -6.638 -3.338 1.00 74.25 81 ASN A N 1
ATOM 634 C CA . ASN A 1 81 ? 9.019 -6.205 -2.038 1.00 74.25 81 ASN A CA 1
ATOM 635 C C . ASN A 1 81 ? 9.308 -4.704 -2.005 1.00 74.25 81 ASN A C 1
ATOM 637 O O . ASN A 1 81 ? 8.957 -4.054 -1.029 1.00 74.25 81 ASN A O 1
ATOM 641 N N . ALA A 1 82 ? 9.917 -4.172 -3.070 1.00 76.25 82 ALA A N 1
ATOM 642 C CA . ALA A 1 82 ? 10.141 -2.736 -3.209 1.00 76.25 82 ALA A CA 1
ATOM 643 C C . ALA A 1 82 ? 8.809 -1.973 -3.164 1.00 76.25 82 ALA A C 1
ATOM 645 O O . ALA A 1 82 ? 8.665 -1.064 -2.356 1.00 76.25 82 ALA A O 1
ATOM 646 N N . ASP A 1 83 ? 7.811 -2.431 -3.924 1.00 79.00 83 ASP A 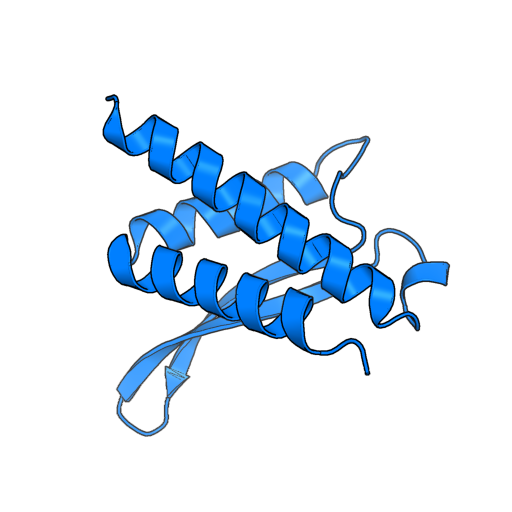N 1
ATOM 647 C CA . ASP A 1 83 ? 6.470 -1.845 -3.905 1.00 79.00 83 ASP A CA 1
ATOM 648 C C . ASP A 1 83 ? 5.827 -1.901 -2.508 1.00 79.00 83 ASP A C 1
ATOM 650 O O . ASP A 1 83 ? 5.200 -0.937 -2.089 1.00 79.00 83 ASP A O 1
ATOM 654 N N . ILE A 1 84 ? 5.985 -2.997 -1.754 1.00 76.19 84 ILE A N 1
ATOM 655 C CA . ILE A 1 84 ? 5.459 -3.098 -0.380 1.00 76.19 84 ILE A CA 1
ATOM 656 C C . ILE A 1 84 ? 6.131 -2.079 0.553 1.00 76.19 84 ILE A C 1
ATOM 658 O O . ILE A 1 84 ? 5.441 -1.469 1.372 1.00 76.19 84 ILE A O 1
ATOM 662 N N . SER A 1 85 ? 7.447 -1.873 0.438 1.00 79.50 85 SER A N 1
ATOM 663 C CA . SER A 1 85 ? 8.153 -0.835 1.203 1.00 79.50 85 SER A CA 1
ATOM 664 C C . SER A 1 85 ? 7.650 0.562 0.832 1.00 79.50 85 SER A C 1
ATOM 666 O O . SER A 1 85 ? 7.273 1.320 1.722 1.00 79.50 85 SER A O 1
ATOM 668 N N . THR A 1 86 ? 7.536 0.868 -0.464 1.00 82.06 86 THR A N 1
ATOM 669 C CA . THR A 1 86 ? 7.014 2.153 -0.953 1.00 82.06 86 THR A CA 1
ATOM 670 C C . THR A 1 86 ? 5.577 2.394 -0.489 1.00 82.06 86 THR A C 1
ATOM 672 O O . THR A 1 86 ? 5.264 3.466 0.019 1.00 82.06 86 THR A O 1
ATOM 675 N N . LEU A 1 87 ? 4.705 1.383 -0.563 1.00 80.50 87 LEU A N 1
ATOM 676 C CA . LEU A 1 87 ? 3.331 1.474 -0.059 1.00 80.50 87 LEU A CA 1
ATOM 677 C C . LEU A 1 87 ? 3.291 1.754 1.446 1.00 80.50 87 LEU A C 1
ATOM 679 O O . LEU A 1 87 ? 2.459 2.541 1.898 1.00 80.50 87 LEU A O 1
ATOM 683 N N . SER A 1 88 ? 4.174 1.124 2.223 1.00 78.38 88 SER A N 1
ATOM 684 C CA . SER A 1 88 ? 4.287 1.366 3.663 1.00 78.38 88 SER A CA 1
ATOM 685 C C . SER A 1 88 ? 4.705 2.813 3.951 1.00 78.38 88 SER A C 1
ATOM 687 O O . SER A 1 88 ? 4.070 3.479 4.769 1.00 78.38 88 SER A O 1
ATOM 689 N N . GLU A 1 89 ? 5.704 3.335 3.234 1.00 80.19 89 GLU A N 1
ATOM 690 C CA . GLU A 1 89 ? 6.161 4.725 3.364 1.00 80.19 89 GLU A CA 1
ATOM 691 C C . GLU A 1 89 ? 5.075 5.734 2.968 1.00 80.19 89 GLU A C 1
ATOM 693 O O . GLU A 1 89 ? 4.765 6.641 3.743 1.00 80.19 89 GLU A O 1
ATOM 698 N N . MET A 1 90 ? 4.429 5.549 1.812 1.00 77.69 90 MET A N 1
ATOM 699 C CA . MET A 1 90 ? 3.331 6.412 1.355 1.00 77.69 90 MET A CA 1
ATOM 700 C C . MET A 1 90 ? 2.180 6.437 2.366 1.00 77.69 90 MET A C 1
ATOM 702 O O . MET A 1 90 ? 1.622 7.497 2.662 1.00 77.69 90 MET A O 1
ATOM 706 N N . LEU A 1 91 ? 1.841 5.277 2.938 1.00 77.69 91 LEU A N 1
ATOM 707 C CA . LEU A 1 91 ? 0.792 5.164 3.944 1.00 77.69 91 LEU A CA 1
ATOM 708 C C . LEU A 1 91 ? 1.171 5.879 5.246 1.00 77.69 91 LEU A C 1
ATOM 710 O O . LEU A 1 91 ? 0.338 6.578 5.822 1.00 77.69 91 LEU A O 1
ATOM 714 N N . GLN A 1 92 ? 2.412 5.721 5.712 1.00 76.56 92 GLN A N 1
ATOM 715 C CA . GLN A 1 92 ? 2.900 6.395 6.914 1.00 76.56 92 GLN A CA 1
ATOM 716 C C . GLN A 1 92 ? 2.913 7.913 6.751 1.00 76.56 92 GLN A C 1
ATOM 718 O O . GLN A 1 92 ? 2.434 8.611 7.643 1.00 76.56 92 GLN A O 1
ATOM 723 N N . LEU A 1 93 ? 3.398 8.419 5.613 1.00 77.25 93 LEU A N 1
ATOM 724 C CA . LEU A 1 93 ? 3.390 9.849 5.297 1.00 77.25 93 LEU A CA 1
ATOM 725 C C . LEU A 1 93 ? 1.963 10.403 5.279 1.00 77.25 93 LEU A C 1
ATOM 727 O O . LEU A 1 93 ? 1.687 11.446 5.872 1.00 77.25 93 LEU A O 1
ATOM 731 N N . HIS A 1 94 ? 1.030 9.677 4.663 1.00 74.06 94 HIS A N 1
ATOM 732 C CA . HIS A 1 94 ? -0.367 10.093 4.604 1.00 74.06 94 HIS A CA 1
ATOM 733 C C . HIS A 1 94 ? -1.047 10.075 5.985 1.00 74.06 94 HIS A C 1
ATOM 735 O O . HIS A 1 94 ? -1.781 10.999 6.328 1.00 74.06 94 HIS A O 1
ATOM 741 N N . VAL A 1 95 ? -0.791 9.053 6.810 1.00 69.69 95 VAL A N 1
ATOM 742 C CA . VAL A 1 95 ? -1.322 8.969 8.183 1.00 69.69 95 VAL A CA 1
ATOM 743 C C . VAL A 1 95 ? -0.699 10.023 9.101 1.00 69.69 95 VAL A C 1
ATOM 745 O O . VAL A 1 95 ? -1.401 10.561 9.957 1.00 69.69 95 VAL A O 1
ATOM 748 N N . ALA A 1 96 ? 0.586 10.342 8.931 1.00 71.06 96 ALA A N 1
ATOM 749 C CA . ALA A 1 96 ? 1.239 11.433 9.651 1.00 71.06 96 ALA A CA 1
ATOM 750 C C . ALA A 1 96 ? 0.586 12.781 9.310 1.00 71.06 96 ALA A C 1
ATOM 752 O O . ALA A 1 96 ? 0.182 13.498 10.221 1.00 71.06 96 ALA A O 1
ATOM 753 N N . GLY A 1 97 ? 0.348 13.055 8.023 1.00 66.75 97 GLY A N 1
ATOM 754 C CA . GLY A 1 97 ? -0.360 14.264 7.589 1.00 66.75 97 GLY A CA 1
ATOM 755 C C . GLY A 1 97 ? -1.812 14.346 8.082 1.00 66.75 97 GLY A C 1
ATOM 756 O O . GLY A 1 97 ? -2.298 15.428 8.393 1.00 66.75 97 GLY A O 1
ATOM 757 N N . LEU A 1 98 ? -2.504 13.210 8.229 1.00 60.38 98 LEU A N 1
ATOM 758 C CA . LEU A 1 98 ? -3.855 13.156 8.810 1.00 60.38 98 LEU A CA 1
ATOM 759 C C . LEU A 1 98 ? -3.891 13.371 10.332 1.00 60.38 98 LEU A C 1
ATOM 761 O O . LEU A 1 98 ? -4.962 13.634 10.869 1.00 60.38 98 LEU A O 1
ATOM 765 N N . ARG A 1 99 ? -2.765 13.220 11.039 1.00 54.84 99 ARG A N 1
ATOM 766 C CA . ARG A 1 99 ? -2.666 13.464 12.489 1.00 54.84 99 ARG A CA 1
ATOM 767 C C . ARG A 1 99 ? -2.378 14.923 12.842 1.00 54.84 99 ARG A C 1
ATOM 769 O O . ARG A 1 99 ? -2.580 15.294 13.994 1.00 54.84 99 ARG A O 1
ATOM 776 N N . GLU A 1 100 ? -1.893 15.710 11.887 1.00 53.69 100 GLU A N 1
ATOM 777 C CA . GLU A 1 100 ? -1.556 17.129 12.068 1.00 53.69 100 GLU A CA 1
ATOM 778 C C . GLU A 1 100 ? -2.677 18.090 11.623 1.00 53.69 100 GLU A C 1
ATOM 780 O O . GLU A 1 100 ? -2.534 19.302 11.787 1.00 53.69 100 GLU A O 1
ATOM 785 N N . SER A 1 101 ? -3.795 17.567 11.099 1.00 46.19 101 SER A N 1
ATOM 786 C CA . SER A 1 101 ? -5.002 18.327 10.728 1.00 46.19 101 SER A CA 1
ATOM 787 C C . SER A 1 101 ? -6.148 18.131 11.714 1.00 46.19 101 SER A C 1
ATOM 789 O O . SER A 1 101 ? -7.013 19.037 11.723 1.00 46.19 101 SER A O 1
#

Secondary structure (DSSP, 8-state):
---HHHHHHHHHHHHHHHHHTHHHHHHHHHHHHHHHHSSS-SSSEEEEEEEEE-TTS-EEEEEEEEEESSGGGGG-HHHHHHHHHHHHHHHHHHHHHHH--

Organism: Scandinavium goeteborgense (NCBI:txid1851514)

Sequence (101 aa):
MFTGDIDDNIFTLVKTFYACGFRTFASLEKLVREDAESVSPDLLWGWSLTATFNSSGVLGFVLRATKPHCALCRYSRKTLNADISTLSEMLQLHVAGLRES